Protein AF-A0A927PXG6-F1 (afdb_monomer_lite)

Radius of gyration: 23.0 Å; chains: 1; bounding box: 40×18×71 Å

Structure (mmCIF, N/CA/C/O backbone):
data_AF-A0A927PXG6-F1
#
_entry.id   AF-A0A927PXG6-F1
#
loop_
_atom_site.group_PDB
_atom_site.id
_atom_site.type_symbol
_atom_site.label_atom_id
_atom_site.label_alt_id
_atom_site.label_comp_id
_atom_site.label_asym_id
_atom_site.label_entity_id
_atom_site.label_seq_id
_atom_site.pdbx_PDB_ins_code
_atom_site.Cartn_x
_atom_site.Cartn_y
_atom_site.Cartn_z
_atom_site.occupancy
_atom_site.B_iso_or_equiv
_atom_site.auth_seq_id
_atom_site.auth_comp_id
_atom_site.auth_asym_id
_atom_site.auth_atom_id
_atom_site.pdbx_PDB_model_num
ATOM 1 N N . MET A 1 1 ? 13.341 -9.169 -45.008 1.00 44.16 1 MET A N 1
ATOM 2 C CA . MET A 1 1 ? 12.961 -9.310 -43.588 1.00 44.16 1 MET A CA 1
ATOM 3 C C . MET A 1 1 ? 13.617 -8.164 -42.838 1.00 44.16 1 MET A C 1
ATOM 5 O O . MET A 1 1 ? 14.839 -8.107 -42.817 1.00 44.16 1 MET A O 1
ATOM 9 N N . ARG A 1 2 ? 12.848 -7.174 -42.363 1.00 49.34 2 ARG A N 1
ATOM 10 C CA . ARG A 1 2 ? 13.403 -6.141 -41.476 1.00 49.34 2 ARG A CA 1
ATOM 11 C C . ARG A 1 2 ? 13.687 -6.833 -40.149 1.00 49.34 2 ARG A C 1
ATOM 13 O O . ARG A 1 2 ? 12.797 -7.483 -39.620 1.00 49.34 2 ARG A O 1
ATOM 20 N N . HIS A 1 3 ? 14.924 -6.753 -39.674 1.00 49.12 3 HIS A N 1
ATOM 21 C CA . HIS A 1 3 ? 15.258 -7.180 -38.326 1.00 49.12 3 HIS A CA 1
ATOM 22 C C . HIS A 1 3 ? 14.423 -6.334 -37.364 1.00 49.12 3 HIS A C 1
ATOM 24 O O . HIS A 1 3 ? 14.688 -5.140 -37.213 1.00 49.12 3 HIS A O 1
ATOM 30 N N . ASP A 1 4 ? 13.406 -6.935 -36.751 1.00 58.06 4 ASP A N 1
ATOM 31 C CA . ASP A 1 4 ? 12.812 -6.424 -35.521 1.00 58.06 4 ASP A CA 1
ATOM 32 C C . ASP A 1 4 ? 13.902 -6.521 -34.455 1.00 58.06 4 ASP A C 1
ATOM 34 O O . ASP A 1 4 ? 14.001 -7.494 -33.713 1.00 58.06 4 ASP A O 1
ATOM 38 N N . ALA A 1 5 ? 14.824 -5.557 -34.460 1.00 60.56 5 ALA A N 1
ATOM 39 C CA . ALA A 1 5 ? 15.808 -5.435 -33.407 1.00 60.56 5 ALA A CA 1
ATOM 40 C C . ALA A 1 5 ? 15.010 -5.260 -32.116 1.00 60.56 5 ALA A C 1
ATOM 42 O O . ALA A 1 5 ? 14.335 -4.238 -31.943 1.00 60.56 5 ALA A O 1
ATOM 43 N N . ALA A 1 6 ? 15.042 -6.280 -31.252 1.00 62.03 6 ALA A N 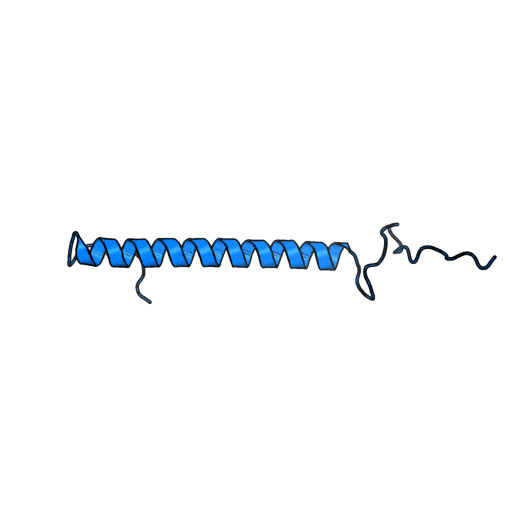1
ATOM 44 C CA . ALA A 1 6 ? 14.504 -6.189 -29.907 1.00 62.03 6 ALA A CA 1
ATOM 45 C C . ALA A 1 6 ? 14.975 -4.851 -29.328 1.00 62.03 6 ALA A C 1
ATOM 47 O O . ALA A 1 6 ? 16.156 -4.505 -29.428 1.00 62.03 6 ALA A O 1
ATOM 48 N N . ARG A 1 7 ? 14.045 -4.031 -28.828 1.00 66.94 7 ARG A N 1
ATOM 49 C CA . ARG A 1 7 ? 14.377 -2.721 -28.255 1.00 66.94 7 ARG A CA 1
ATOM 50 C C . ARG A 1 7 ? 14.978 -2.939 -26.869 1.00 66.94 7 ARG A C 1
ATOM 52 O O . ARG A 1 7 ? 14.365 -2.594 -25.863 1.00 66.94 7 ARG A O 1
ATOM 59 N N . VAL A 1 8 ? 16.166 -3.530 -26.844 1.00 75.88 8 VAL A N 1
ATOM 60 C CA . VAL A 1 8 ? 16.942 -3.790 -25.639 1.00 75.88 8 VAL A CA 1
ATOM 61 C C . VAL A 1 8 ? 17.516 -2.484 -25.088 1.00 75.88 8 VAL A C 1
ATOM 63 O O . VAL A 1 8 ? 17.879 -1.557 -25.822 1.00 75.88 8 VAL A O 1
ATOM 66 N N . THR A 1 9 ? 17.547 -2.375 -23.767 1.00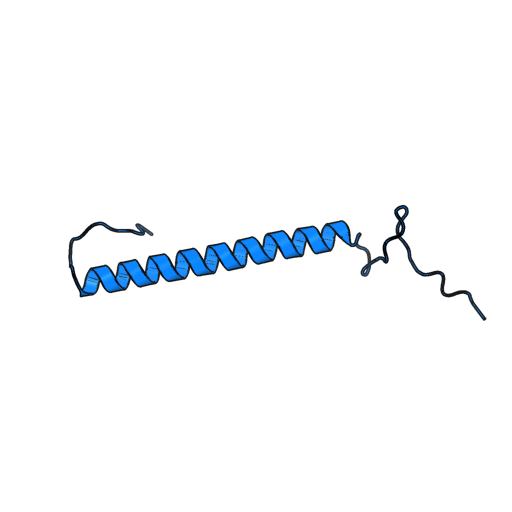 78.88 9 THR A N 1
ATOM 67 C CA . THR A 1 9 ? 18.265 -1.338 -23.028 1.00 78.88 9 THR A CA 1
ATOM 68 C C . THR A 1 9 ? 19.778 -1.568 -23.137 1.00 78.88 9 THR A C 1
ATOM 70 O O . THR A 1 9 ? 20.234 -2.604 -23.619 1.00 78.88 9 THR A O 1
ATOM 73 N N . ARG A 1 10 ? 20.598 -0.585 -22.731 1.00 81.06 10 ARG A N 1
ATOM 74 C CA . ARG A 1 10 ? 22.072 -0.691 -22.838 1.00 81.06 10 ARG A CA 1
ATOM 75 C C . ARG A 1 10 ? 22.657 -1.836 -22.000 1.00 81.06 10 ARG A C 1
ATOM 77 O O . ARG A 1 10 ? 23.731 -2.326 -22.318 1.00 81.06 10 ARG A O 1
ATOM 84 N N . ASP A 1 11 ? 21.950 -2.228 -20.954 1.00 86.44 11 ASP A N 1
ATOM 85 C CA . ASP A 1 11 ? 22.233 -3.318 -20.021 1.00 86.44 11 ASP A CA 1
ATOM 86 C C . ASP A 1 11 ? 21.518 -4.634 -20.390 1.00 86.44 11 ASP A C 1
ATOM 88 O O . ASP A 1 11 ? 21.584 -5.599 -19.636 1.00 86.44 11 ASP A O 1
ATOM 92 N N . GLY A 1 12 ? 20.891 -4.708 -21.571 1.00 84.69 12 GLY A N 1
ATOM 93 C CA . GLY A 1 12 ? 20.409 -5.962 -22.156 1.00 84.69 12 GLY A CA 1
ATOM 94 C C . GLY A 1 12 ? 19.008 -6.404 -21.732 1.00 84.69 12 GLY A C 1
ATOM 95 O O . GLY A 1 12 ? 18.629 -7.531 -22.035 1.00 84.69 12 GLY A O 1
ATOM 96 N N . PHE A 1 13 ? 18.222 -5.547 -21.076 1.00 85.56 13 PHE A N 1
ATOM 97 C CA . PHE A 1 13 ? 16.827 -5.846 -20.748 1.00 85.56 13 PHE A CA 1
ATOM 98 C C . PHE A 1 13 ? 15.864 -5.382 -21.841 1.00 85.56 13 PHE A C 1
ATOM 100 O O . PHE A 1 13 ? 16.090 -4.373 -22.510 1.00 85.56 13 PHE A O 1
ATOM 107 N N . ASP A 1 14 ? 14.730 -6.060 -21.978 1.00 88.25 14 ASP A N 1
ATOM 108 C CA . ASP A 1 14 ? 13.672 -5.609 -22.877 1.00 88.25 14 ASP A CA 1
ATOM 109 C C . ASP A 1 14 ? 12.954 -4.379 -22.315 1.00 88.25 14 ASP A C 1
ATOM 111 O O . ASP A 1 14 ? 12.480 -4.361 -21.176 1.00 88.25 14 ASP A O 1
ATOM 115 N N . ARG A 1 15 ? 12.844 -3.323 -23.127 1.00 87.75 15 ARG A N 1
ATOM 116 C CA . ARG A 1 15 ? 12.045 -2.152 -22.754 1.00 87.75 15 ARG A CA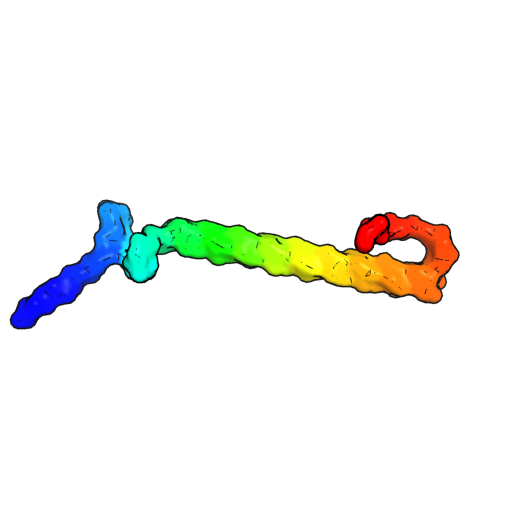 1
ATOM 117 C C . ARG A 1 15 ? 10.569 -2.511 -22.645 1.00 87.75 15 ARG A C 1
ATOM 119 O O . ARG A 1 15 ? 10.018 -3.210 -23.491 1.00 87.75 15 ARG A O 1
ATOM 126 N N . ILE A 1 16 ? 9.904 -1.890 -21.679 1.00 88.94 16 ILE A N 1
ATOM 127 C CA . ILE A 1 16 ? 8.449 -1.930 -21.543 1.00 88.94 16 ILE A CA 1
ATOM 128 C C . ILE A 1 16 ? 7.933 -0.524 -21.869 1.00 88.94 16 ILE A C 1
ATOM 130 O O . ILE A 1 16 ? 8.024 0.409 -21.066 1.00 88.94 16 ILE A O 1
ATOM 134 N N . GLY A 1 17 ? 7.459 -0.347 -23.104 1.00 87.12 17 GLY A N 1
ATOM 135 C CA . GLY A 1 17 ? 7.103 0.971 -23.633 1.00 87.12 17 GLY A CA 1
ATOM 136 C C . GLY A 1 17 ? 8.309 1.933 -23.637 1.00 87.12 17 GLY A C 1
ATOM 137 O O . GLY A 1 17 ? 9.381 1.561 -24.124 1.00 87.12 17 GLY A O 1
ATOM 138 N N . PRO A 1 18 ? 8.170 3.175 -23.129 1.00 89.12 18 PRO A N 1
ATOM 139 C CA . PRO A 1 18 ? 9.282 4.123 -23.048 1.00 89.12 18 PRO A CA 1
ATOM 140 C C . PRO A 1 18 ? 10.195 3.899 -21.829 1.00 89.12 18 PRO A C 1
ATOM 142 O O . PRO A 1 18 ? 11.231 4.556 -21.731 1.00 89.12 18 PRO A O 1
ATOM 145 N N . PHE A 1 19 ? 9.835 3.002 -20.906 1.00 91.81 19 PHE A N 1
ATOM 146 C CA . PHE A 1 19 ? 10.470 2.892 -19.595 1.00 91.81 19 PHE A CA 1
ATOM 147 C C . PHE A 1 19 ? 11.531 1.791 -19.524 1.00 91.81 19 PHE A C 1
ATOM 149 O O . PHE A 1 19 ? 11.481 0.782 -20.233 1.00 91.81 19 PHE A O 1
ATOM 156 N N . HIS A 1 20 ? 12.489 1.990 -18.615 1.00 91.94 20 HIS A N 1
ATOM 157 C CA . HIS A 1 20 ? 13.435 0.954 -18.219 1.00 91.94 20 HIS A CA 1
ATOM 158 C C . HIS A 1 20 ? 12.723 -0.081 -17.333 1.00 91.94 20 HIS A C 1
ATOM 160 O O . HIS A 1 20 ? 12.051 0.326 -16.382 1.00 91.94 20 HIS A O 1
ATOM 166 N N . PRO A 1 21 ? 12.877 -1.395 -17.563 1.00 92.12 21 PRO A N 1
ATOM 167 C CA . PRO A 1 21 ? 12.187 -2.408 -16.763 1.00 92.12 21 PRO A CA 1
ATOM 168 C C . PRO A 1 21 ? 12.505 -2.315 -15.265 1.00 92.12 21 PRO A C 1
ATOM 170 O O . PRO A 1 21 ? 11.596 -2.448 -14.455 1.00 92.12 21 PRO A O 1
ATOM 173 N N . ALA A 1 22 ? 13.743 -1.984 -14.879 1.00 92.25 22 ALA A N 1
ATOM 174 C CA . ALA A 1 22 ? 14.094 -1.753 -13.469 1.00 92.25 22 ALA A CA 1
ATOM 175 C C . ALA A 1 22 ? 13.239 -0.658 -12.793 1.00 92.25 22 ALA A C 1
ATOM 177 O O . ALA A 1 22 ? 12.874 -0.795 -11.629 1.00 92.25 22 ALA A O 1
ATOM 178 N N . PHE A 1 23 ? 12.879 0.405 -13.524 1.00 93.81 23 PHE A N 1
ATOM 179 C CA . PHE A 1 23 ? 12.012 1.464 -13.002 1.00 93.81 23 PHE A CA 1
ATOM 180 C C . PHE A 1 23 ? 10.589 0.951 -12.757 1.00 93.81 23 PHE A C 1
ATOM 182 O O . PHE A 1 23 ? 10.014 1.216 -11.705 1.00 93.81 23 PHE A O 1
ATOM 189 N N . LEU A 1 24 ? 10.037 0.178 -13.698 1.00 94.81 24 LEU A N 1
ATOM 190 C CA . LEU A 1 24 ? 8.695 -0.390 -13.551 1.00 94.81 24 LEU A CA 1
ATOM 191 C C . LEU A 1 24 ? 8.628 -1.425 -12.431 1.00 94.81 24 LEU A C 1
ATOM 193 O O . LEU A 1 24 ? 7.706 -1.374 -11.627 1.00 94.81 24 LEU A O 1
ATOM 197 N N . TRP A 1 25 ? 9.616 -2.315 -12.330 1.00 94.75 25 TRP A N 1
ATOM 198 C CA . TRP A 1 25 ? 9.691 -3.266 -11.221 1.00 94.75 25 TRP A CA 1
ATOM 199 C C . TRP A 1 25 ? 9.830 -2.560 -9.872 1.00 94.75 25 TRP A C 1
ATOM 201 O O . TRP A 1 25 ? 9.151 -2.935 -8.923 1.00 94.75 25 TRP A O 1
ATOM 211 N N . GLY A 1 26 ? 10.633 -1.493 -9.797 1.00 96.69 26 GLY A N 1
ATOM 212 C CA . GLY A 1 26 ? 10.694 -0.649 -8.604 1.00 96.69 26 GLY A CA 1
ATOM 213 C C . GLY A 1 26 ? 9.333 -0.047 -8.242 1.00 96.69 26 GLY A C 1
ATOM 214 O O . GLY A 1 26 ? 8.939 -0.082 -7.079 1.00 96.69 26 GLY A O 1
ATOM 215 N N . ALA A 1 27 ? 8.580 0.443 -9.231 1.00 97.06 27 ALA A N 1
ATOM 216 C CA . ALA A 1 27 ? 7.236 0.977 -9.014 1.00 97.06 27 ALA A CA 1
ATOM 217 C C . ALA A 1 27 ? 6.242 -0.094 -8.529 1.00 97.06 27 ALA A C 1
ATOM 219 O O . ALA A 1 27 ? 5.451 0.189 -7.633 1.00 97.06 27 ALA A O 1
ATOM 220 N N . VAL A 1 28 ? 6.308 -1.317 -9.070 1.00 97.56 28 VAL A N 1
ATOM 221 C CA . VAL A 1 28 ? 5.489 -2.454 -8.610 1.00 97.56 28 VAL A CA 1
ATOM 222 C C . VAL A 1 28 ? 5.795 -2.782 -7.152 1.00 97.56 28 VAL A C 1
ATOM 224 O O . VAL A 1 28 ? 4.875 -2.842 -6.348 1.00 97.56 28 VAL A O 1
ATOM 227 N N . VAL A 1 29 ? 7.073 -2.889 -6.777 1.00 98.31 29 VAL A N 1
ATOM 228 C CA . VAL A 1 29 ? 7.464 -3.156 -5.381 1.00 98.31 29 VAL A CA 1
ATOM 229 C C . VAL A 1 29 ? 6.942 -2.071 -4.439 1.00 98.31 29 VAL A C 1
ATOM 231 O O . VAL A 1 29 ? 6.399 -2.381 -3.382 1.00 98.31 29 VAL A O 1
ATOM 234 N N . VAL A 1 30 ? 7.068 -0.793 -4.811 1.00 98.44 30 VAL A N 1
ATOM 235 C CA . VAL A 1 30 ? 6.529 0.312 -4.001 1.00 98.44 30 VAL A CA 1
ATOM 236 C C . VAL A 1 30 ? 5.009 0.213 -3.877 1.00 98.44 30 VAL A C 1
ATOM 238 O O . VAL A 1 30 ? 4.476 0.393 -2.785 1.00 98.44 30 VAL A O 1
ATOM 241 N N . PHE A 1 31 ? 4.308 -0.092 -4.969 1.00 98.56 31 PHE A N 1
ATOM 242 C CA . PHE A 1 31 ? 2.860 -0.270 -4.949 1.00 98.56 31 PHE A 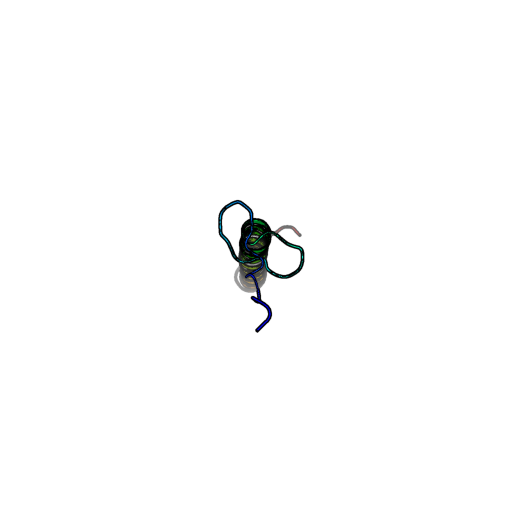CA 1
ATOM 243 C C . PHE A 1 31 ? 2.438 -1.434 -4.042 1.00 98.56 31 PHE A C 1
ATOM 245 O O . PHE A 1 31 ? 1.550 -1.260 -3.211 1.00 98.56 31 PHE A O 1
ATOM 252 N N . ASP A 1 32 ? 3.117 -2.577 -4.126 1.00 98.69 32 ASP A N 1
ATOM 253 C CA . ASP A 1 32 ? 2.845 -3.739 -3.276 1.00 98.69 32 ASP A CA 1
ATOM 254 C C . ASP A 1 32 ? 3.035 -3.401 -1.791 1.00 98.69 32 ASP A C 1
ATOM 256 O O . ASP A 1 32 ? 2.198 -3.751 -0.959 1.00 98.69 32 ASP A O 1
ATOM 260 N N . LEU A 1 33 ? 4.085 -2.648 -1.446 1.00 98.75 33 LEU A N 1
ATOM 261 C CA . LEU A 1 33 ? 4.302 -2.178 -0.074 1.00 98.75 33 LEU A CA 1
ATOM 262 C C . LEU A 1 33 ? 3.177 -1.253 0.412 1.00 98.75 33 LEU A C 1
ATOM 264 O O . LEU A 1 33 ? 2.761 -1.357 1.566 1.00 98.75 33 LEU A O 1
ATOM 268 N N . LEU A 1 34 ? 2.650 -0.381 -0.454 1.00 98.75 34 LEU A N 1
ATOM 269 C CA . LEU A 1 34 ? 1.498 0.464 -0.123 1.00 98.75 34 LEU A CA 1
ATOM 270 C C . LEU A 1 34 ? 0.231 -0.369 0.101 1.00 98.75 34 LEU A C 1
ATOM 272 O O . LEU A 1 34 ? -0.525 -0.083 1.029 1.00 98.75 34 LEU A O 1
ATOM 276 N N . VAL A 1 35 ? 0.010 -1.411 -0.704 1.00 98.69 35 VAL A N 1
ATOM 277 C CA . VAL A 1 35 ? -1.116 -2.341 -0.528 1.00 98.69 35 VAL A CA 1
ATOM 278 C C . VAL A 1 35 ? -0.996 -3.086 0.800 1.00 98.69 35 VAL A C 1
ATOM 280 O O . VAL A 1 35 ? -1.961 -3.133 1.560 1.00 98.69 35 VAL A O 1
ATOM 283 N N . VAL A 1 36 ? 0.187 -3.618 1.121 1.00 98.62 36 VAL A N 1
ATOM 284 C CA . VAL A 1 36 ? 0.442 -4.287 2.407 1.00 98.62 36 VAL A CA 1
ATOM 285 C C . VAL A 1 36 ? 0.185 -3.332 3.571 1.00 98.62 36 VAL A C 1
ATOM 287 O O . VAL A 1 36 ? -0.522 -3.694 4.511 1.00 98.62 36 VAL A O 1
ATOM 290 N N . LEU A 1 37 ? 0.688 -2.098 3.497 1.00 98.38 37 LEU A N 1
ATOM 291 C CA . LEU A 1 37 ? 0.460 -1.088 4.530 1.00 98.38 37 LEU A CA 1
ATOM 292 C C . LEU A 1 37 ? -1.032 -0.767 4.698 1.00 98.38 37 LEU A C 1
ATOM 294 O O . LEU A 1 37 ? -1.516 -0.675 5.825 1.00 98.38 37 LEU A O 1
ATOM 298 N N . ALA A 1 38 ? -1.771 -0.634 3.595 1.00 98.12 38 ALA A N 1
ATOM 299 C CA . ALA A 1 38 ? -3.207 -0.382 3.629 1.00 98.12 38 ALA A CA 1
ATOM 300 C C . ALA A 1 38 ? -3.982 -1.539 4.277 1.00 98.12 38 ALA A C 1
ATOM 302 O O . ALA A 1 38 ? -4.884 -1.294 5.077 1.00 98.12 38 ALA A O 1
ATOM 303 N N . ILE A 1 39 ? -3.613 -2.790 3.978 1.00 98.56 39 ILE A N 1
ATOM 304 C CA . ILE A 1 39 ? -4.218 -3.976 4.600 1.00 98.56 39 ILE A CA 1
ATOM 305 C C . ILE A 1 39 ? -3.947 -3.983 6.104 1.00 98.56 39 ILE A C 1
ATOM 307 O O . ILE A 1 39 ? -4.877 -4.177 6.882 1.00 98.56 39 ILE A O 1
ATOM 311 N N . LEU A 1 40 ? -2.703 -3.733 6.521 1.00 97.75 40 LEU A N 1
ATOM 312 C CA . LEU A 1 40 ? -2.350 -3.680 7.940 1.00 97.75 40 LEU A CA 1
ATOM 313 C C . LEU A 1 40 ? -3.150 -2.600 8.671 1.00 97.75 40 LEU A C 1
ATOM 315 O O . LEU A 1 40 ? -3.770 -2.896 9.684 1.00 97.75 40 LEU A O 1
ATOM 319 N N . LEU A 1 41 ? -3.224 -1.386 8.119 1.00 96.50 41 LEU A N 1
ATOM 320 C CA . LEU A 1 41 ? -4.031 -0.306 8.694 1.00 96.50 41 LEU A CA 1
ATOM 321 C C . LEU A 1 41 ? -5.515 -0.675 8.793 1.00 96.50 41 LEU A C 1
ATOM 323 O O . LEU A 1 41 ? -6.149 -0.395 9.809 1.00 96.50 41 LEU A O 1
ATOM 327 N N . ALA A 1 42 ? -6.073 -1.311 7.760 1.00 96.50 42 ALA A N 1
ATOM 328 C CA . ALA A 1 42 ? -7.466 -1.745 7.762 1.00 96.50 42 ALA A CA 1
ATOM 329 C C . ALA A 1 42 ? -7.734 -2.806 8.839 1.00 96.50 42 ALA A C 1
ATOM 331 O O . ALA A 1 42 ? -8.741 -2.722 9.540 1.00 96.50 42 ALA A O 1
ATOM 332 N N . VAL A 1 43 ? -6.829 -3.777 8.993 1.00 97.50 43 VAL A N 1
ATOM 333 C CA . VAL A 1 43 ? -6.930 -4.825 10.016 1.00 97.50 43 VAL A CA 1
ATOM 334 C C . VAL A 1 43 ? -6.808 -4.229 11.415 1.00 97.50 43 VAL A C 1
ATOM 336 O O . VAL A 1 43 ? -7.633 -4.549 12.266 1.00 97.50 43 VAL A O 1
ATOM 339 N N . THR A 1 44 ? -5.855 -3.323 11.647 1.00 95.31 44 THR A N 1
ATOM 340 C CA . THR A 1 44 ? -5.701 -2.657 12.947 1.00 95.31 44 THR A CA 1
ATOM 341 C C . THR A 1 44 ? -6.943 -1.843 13.299 1.00 95.31 44 THR A C 1
ATOM 343 O O . THR A 1 44 ? -7.484 -2.020 14.383 1.00 95.31 44 THR A O 1
ATOM 346 N N . LYS A 1 45 ? -7.468 -1.037 12.363 1.00 94.62 45 LYS A N 1
ATOM 347 C CA . LYS 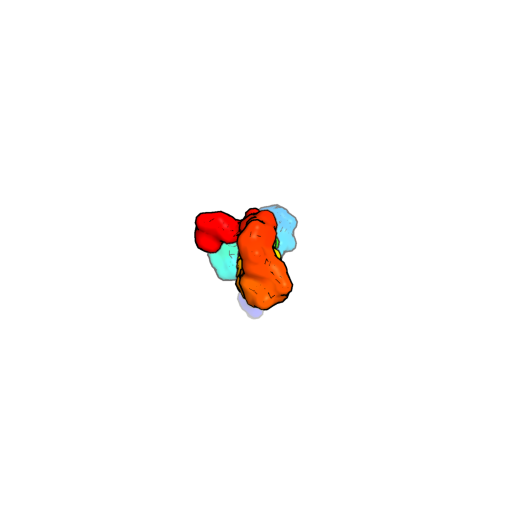A 1 45 ? -8.714 -0.276 12.570 1.00 94.62 45 LYS A CA 1
ATOM 348 C C . LYS A 1 45 ? -9.936 -1.162 12.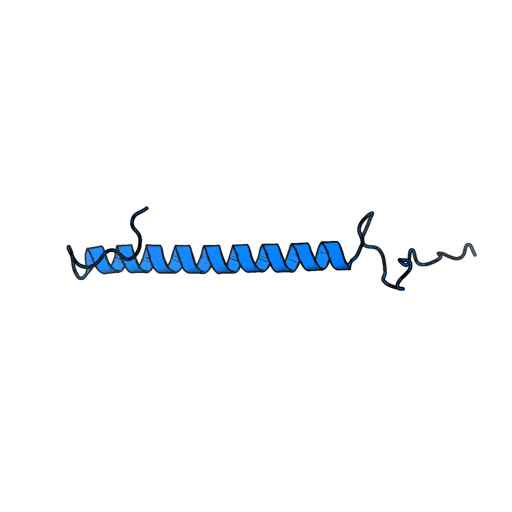797 1.00 94.62 45 LYS A C 1
ATOM 350 O O . LYS A 1 45 ? -10.880 -0.755 13.464 1.00 94.62 45 LYS A O 1
ATOM 355 N N . LEU A 1 46 ? -9.979 -2.342 12.182 1.00 94.81 46 LEU A N 1
ATOM 356 C CA . LEU A 1 46 ? -11.060 -3.288 12.431 1.00 94.81 46 LEU A CA 1
ATOM 357 C C . LEU A 1 46 ? -10.935 -3.909 13.824 1.00 94.81 46 LEU A C 1
ATOM 359 O O . LEU A 1 46 ? -11.948 -4.063 14.496 1.00 94.81 46 LEU A O 1
ATOM 363 N N . GLY A 1 47 ? -9.716 -4.255 14.241 1.00 93.31 47 GLY A N 1
ATOM 364 C CA . GLY A 1 47 ? -9.438 -4.775 15.578 1.00 93.31 47 GLY A CA 1
ATOM 365 C C . GLY A 1 47 ? -9.845 -3.791 16.671 1.00 93.31 47 GLY A C 1
ATOM 366 O O . GLY A 1 47 ? -10.565 -4.180 17.579 1.00 93.31 47 GLY A O 1
ATOM 367 N N . ASP A 1 48 ? -9.481 -2.526 16.497 1.00 93.25 48 ASP A N 1
ATOM 368 C CA . ASP A 1 48 ? -9.853 -1.397 17.356 1.00 93.25 48 ASP A CA 1
ATOM 369 C C . ASP A 1 48 ? -11.381 -1.288 17.535 1.00 93.25 48 ASP A C 1
ATOM 371 O O . ASP A 1 48 ? -11.904 -1.412 18.634 1.00 93.25 48 ASP A O 1
ATOM 375 N N . LYS A 1 49 ? -12.144 -1.283 16.434 1.00 91.75 49 LYS A N 1
ATOM 376 C CA . LYS A 1 49 ? -13.620 -1.297 16.503 1.00 91.75 49 LYS A CA 1
ATOM 377 C C . LYS A 1 49 ? -14.216 -2.528 17.183 1.00 91.75 49 LYS A C 1
ATOM 379 O O . LYS A 1 49 ? -15.342 -2.478 17.672 1.00 91.75 49 LYS A O 1
ATOM 384 N N . VAL A 1 50 ? -13.552 -3.679 17.091 1.00 93.56 50 VAL A N 1
ATOM 385 C CA . VAL A 1 50 ? -14.007 -4.897 17.778 1.00 93.56 50 VAL A CA 1
ATOM 386 C C . VAL A 1 50 ? -13.710 -4.788 19.270 1.00 93.56 50 VAL A C 1
ATOM 388 O O . VAL A 1 50 ? -14.547 -5.193 20.076 1.00 93.56 50 VAL A O 1
ATOM 391 N N . GLU A 1 51 ? -12.553 -4.234 19.626 1.00 93.25 51 GLU A N 1
ATOM 392 C CA . GLU A 1 51 ? -12.158 -3.934 21.000 1.00 93.25 51 GLU A CA 1
ATOM 393 C C . GLU A 1 51 ? -13.183 -3.004 21.664 1.00 93.25 51 GLU A C 1
ATOM 395 O O . GLU A 1 51 ? -13.743 -3.403 22.684 1.00 93.25 51 GLU A O 1
ATOM 400 N N . ASP A 1 52 ? -13.595 -1.922 20.997 1.00 91.94 52 ASP A N 1
ATOM 401 C CA . ASP A 1 52 ? -14.630 -0.991 21.477 1.00 91.94 52 ASP A CA 1
ATOM 402 C C . ASP A 1 52 ? -15.939 -1.677 21.898 1.00 91.94 52 ASP A C 1
ATOM 404 O O . ASP A 1 52 ? -16.616 -1.285 22.853 1.00 91.94 52 ASP A O 1
ATOM 408 N N . VAL A 1 53 ? -16.341 -2.706 21.148 1.00 94.19 53 VAL A N 1
ATOM 409 C CA . VAL A 1 53 ? -17.595 -3.434 21.383 1.00 94.19 53 VAL A CA 1
ATOM 410 C C . VAL A 1 53 ? -17.453 -4.431 22.534 1.00 94.19 53 VAL A C 1
ATOM 412 O O . VAL A 1 53 ? -18.424 -4.693 23.246 1.00 94.19 53 VAL A O 1
ATOM 415 N N . VAL A 1 54 ? -16.269 -5.021 22.703 1.00 92.50 54 VAL A N 1
ATOM 416 C CA . VAL A 1 54 ? -16.025 -6.117 23.652 1.00 92.50 54 VAL A CA 1
ATOM 417 C C . VAL A 1 54 ? -15.511 -5.609 25.003 1.00 92.50 54 VAL A C 1
ATOM 419 O O . VAL A 1 54 ? -15.868 -6.176 26.037 1.00 92.50 54 VAL A O 1
ATOM 422 N N . ALA A 1 55 ? -14.696 -4.558 25.007 1.00 89.56 55 ALA A N 1
ATOM 423 C CA . ALA A 1 55 ? -14.006 -4.006 26.169 1.00 89.56 55 ALA A CA 1
ATOM 424 C C . ALA A 1 55 ? -14.027 -2.461 26.152 1.00 89.56 55 ALA A C 1
ATOM 426 O O . ALA A 1 55 ? -12.978 -1.827 26.107 1.00 89.56 55 ALA A O 1
ATOM 427 N N . PRO A 1 56 ? -15.213 -1.832 26.231 1.00 87.06 56 PRO A N 1
ATOM 428 C CA . PRO A 1 56 ? -15.338 -0.385 26.082 1.00 87.06 56 PRO A CA 1
ATOM 429 C C . PRO A 1 56 ? -14.491 0.384 27.107 1.00 87.06 56 PRO A C 1
ATOM 431 O O . PRO A 1 56 ? -14.619 0.173 28.318 1.00 87.06 56 PRO A O 1
ATOM 434 N N . GLY A 1 57 ? -13.674 1.319 26.610 1.00 82.88 57 GLY A N 1
ATOM 435 C CA . GLY A 1 57 ? -12.769 2.148 27.412 1.00 82.88 57 GLY A CA 1
ATOM 436 C C . GLY A 1 57 ? -11.383 1.542 27.654 1.00 82.88 57 GLY A C 1
ATOM 437 O O . GLY A 1 57 ? -10.700 1.979 28.586 1.00 82.88 57 GLY A O 1
ATOM 438 N N . GLY A 1 58 ? -10.992 0.527 26.876 1.00 82.75 58 GLY A N 1
ATOM 439 C CA . GLY A 1 58 ? -9.629 0.007 26.839 1.00 82.75 58 GLY A CA 1
ATOM 440 C C . GLY A 1 58 ? -8.646 0.917 26.090 1.00 82.75 58 GLY A C 1
ATOM 441 O O . GLY A 1 58 ? -8.877 2.113 25.916 1.00 82.75 58 GLY A O 1
ATOM 442 N N . GLU A 1 59 ? -7.476 0.375 25.746 1.00 86.38 59 GLU A N 1
ATOM 443 C CA . GLU A 1 59 ? -6.408 1.140 25.092 1.00 86.38 59 GLU A CA 1
ATOM 444 C C . GLU A 1 59 ? -6.633 1.200 23.579 1.00 86.38 59 GLU A C 1
ATOM 446 O O . GLU A 1 59 ? -6.595 0.173 22.907 1.00 86.38 59 GLU A O 1
ATOM 451 N N . GLU A 1 60 ? -6.794 2.417 23.060 1.00 87.12 60 GLU A N 1
ATOM 452 C CA . GLU A 1 60 ? -6.999 2.708 21.638 1.00 87.12 60 GLU A CA 1
ATOM 453 C C . GLU A 1 60 ? -5.772 2.322 20.803 1.00 87.12 60 GLU A C 1
ATOM 455 O O . GLU A 1 60 ? -4.658 2.815 21.026 1.00 87.12 60 GLU A O 1
ATOM 460 N N . TRP A 1 61 ? -5.965 1.474 19.793 1.00 85.31 61 TRP A N 1
ATOM 461 C CA . TRP A 1 61 ? -4.886 1.055 18.895 1.00 85.31 61 TRP A CA 1
ATOM 462 C C . TRP A 1 61 ? -4.691 2.059 17.763 1.00 85.31 61 TRP A C 1
ATOM 464 O O . TRP A 1 61 ? -3.587 2.175 17.216 1.00 85.31 61 TRP A O 1
ATOM 474 N N . VAL A 1 62 ? -5.751 2.785 17.391 1.00 84.44 62 VAL A N 1
ATOM 475 C CA . VAL A 1 62 ? -5.719 3.790 16.326 1.00 84.44 62 VAL A CA 1
ATOM 476 C C . VAL A 1 62 ? -6.491 5.039 16.741 1.00 84.44 62 VAL A C 1
ATOM 478 O O . VAL A 1 62 ? -7.677 4.992 17.007 1.00 84.44 62 VAL A O 1
ATOM 481 N N . THR A 1 63 ? -5.841 6.204 16.714 1.00 81.31 63 THR A N 1
ATOM 482 C CA . THR A 1 63 ? -6.441 7.468 17.192 1.00 81.31 63 THR A CA 1
ATOM 483 C C . THR A 1 63 ? -7.023 8.363 16.087 1.00 81.31 63 THR A C 1
ATOM 485 O O . THR A 1 63 ? -7.333 9.530 16.330 1.00 81.31 63 THR A O 1
ATOM 488 N N . PHE A 1 64 ? -7.138 7.853 14.856 1.00 72.38 64 PHE A N 1
ATOM 489 C CA . PHE A 1 64 ? -7.554 8.589 13.651 1.00 72.38 64 PHE A CA 1
ATOM 490 C C . PHE A 1 64 ? -8.487 7.764 12.761 1.00 72.38 64 PHE A C 1
ATOM 492 O O . PHE A 1 64 ? -8.502 6.522 12.876 1.00 72.38 64 PHE A O 1
#

Foldseek 3Di:
DPPPPQPADPVGDGDDPPDDVVVVVVVVVVVVVVVVVVVVVVVQVVVQVVCCVVPNPDDGSDDD

Secondary structure (DSSP, 8-state):
-------B-TTSPBPBTTB-HHHHHHHHHHHHHHHHHHHHHHHHHHHHHHHHHHSTTS--S---

Sequence (64 aa):
MRHDAARVTRDGFDRIGPFHPAFLWGAVVVFDLLVVLAILLAVTKLGDKVEDVVAPGGEEWVTF

pLDDT: mean 87.6, std 12.93, range [44.16, 98.75]